Protein AF-A0A2U2RS29-F1 (afdb_monomer)

Solvent-accessible surface area (backbone atoms only — not comparable to full-atom values): 4309 Å² total; per-residue (Å²): 126,98,51,68,89,59,41,55,61,55,46,42,49,51,50,50,54,51,27,45,54,49,20,52,52,51,41,52,54,52,52,53,48,47,64,74,70,49,53,83,87,41,82,73,38,53,55,75,36,72,70,48,34,53,50,53,42,51,54,44,34,51,52,30,48,47,42,40,74,68,64,55,54,59,74,76,97

Foldseek 3Di:
DPQPPNVLVVQLVVLLVVLLVVLVVVLVVVLVVCVVPPDCPDPSCVCNDDPNSVVVSVVSSVVSNCCSVPVCVSVVD

Sequence (77 aa):
MVYGKQAGLANAANLGIMGAAIGIAVYALVFVGLLVIIRKTSPLNVLTKSWASFILYFVIETIALLVVLFGGLLTTV

pLDDT: mean 87.93, std 10.11, range [52.97, 97.81]

Organism: Bifidobacterium longum (NCBI:txid216816)

Radius of gyration: 16.91 Å; Cα contacts (8 Å, |Δi|>4): 48; chains: 1; bounding box: 29×19×56 Å

Mean predicted aligned error: 5.94 Å

Structure (mmCIF, N/CA/C/O backbone):
data_AF-A0A2U2RS29-F1
#
_entry.id   AF-A0A2U2RS29-F1
#
loop_
_atom_site.group_PDB
_atom_site.id
_atom_site.type_symbol
_atom_site.label_atom_id
_atom_site.label_alt_id
_atom_site.label_comp_id
_atom_site.label_asym_id
_atom_site.label_entity_id
_atom_site.label_seq_id
_atom_site.pdbx_PDB_ins_code
_atom_site.Cartn_x
_atom_site.Cartn_y
_atom_site.Cartn_z
_atom_site.occupancy
_atom_site.B_iso_or_equiv
_atom_site.auth_seq_id
_atom_site.auth_comp_id
_atom_site.auth_asym_id
_atom_site.auth_atom_id
_atom_site.pdbx_PDB_model_num
ATOM 1 N N . MET A 1 1 ? 7.808 -2.345 -37.220 1.00 52.97 1 MET A N 1
ATOM 2 C CA . MET A 1 1 ? 7.585 -2.018 -35.794 1.00 52.97 1 MET A CA 1
ATOM 3 C C . MET A 1 1 ? 7.045 -0.595 -35.731 1.00 52.97 1 MET A C 1
ATOM 5 O O . MET A 1 1 ? 7.787 0.321 -36.045 1.00 52.97 1 MET A O 1
ATOM 9 N N . VAL A 1 2 ? 5.753 -0.405 -35.456 1.00 60.66 2 VAL A N 1
ATOM 10 C CA . VAL A 1 2 ? 5.048 0.873 -35.716 1.00 60.66 2 VAL A CA 1
ATOM 11 C C . VAL A 1 2 ? 5.396 1.993 -34.713 1.00 60.66 2 VAL A C 1
ATOM 13 O O . VAL A 1 2 ? 5.177 3.154 -35.028 1.00 60.66 2 VAL A O 1
ATOM 16 N N . TYR A 1 3 ? 6.020 1.692 -33.562 1.00 59.53 3 TYR A N 1
ATOM 17 C CA . TYR A 1 3 ? 6.237 2.686 -32.490 1.00 59.53 3 TYR A CA 1
ATOM 18 C C . TYR A 1 3 ? 7.689 2.983 -32.076 1.00 59.53 3 TYR A C 1
ATOM 20 O O . TYR A 1 3 ? 7.894 3.876 -31.255 1.00 59.53 3 TYR A O 1
ATOM 28 N N . GLY A 1 4 ? 8.698 2.321 -32.659 1.00 71.12 4 GLY A N 1
ATOM 29 C CA . GLY A 1 4 ? 10.125 2.664 -32.482 1.00 71.12 4 GLY A CA 1
ATOM 30 C C . GLY A 1 4 ? 10.526 3.121 -31.060 1.00 71.12 4 GLY A C 1
ATOM 31 O O . GLY A 1 4 ? 10.126 2.517 -30.070 1.00 71.12 4 GLY A O 1
ATOM 32 N N . LYS A 1 5 ? 11.278 4.228 -30.946 1.00 62.94 5 LYS A N 1
ATOM 33 C CA . LYS A 1 5 ? 11.729 4.832 -29.668 1.00 62.94 5 LYS A CA 1
ATOM 34 C C . LYS A 1 5 ? 10.606 5.290 -28.715 1.00 62.94 5 LYS A C 1
ATOM 36 O O . LYS A 1 5 ? 10.882 5.511 -27.541 1.00 62.94 5 LYS A O 1
ATOM 41 N N . GLN A 1 6 ? 9.370 5.456 -29.188 1.00 67.06 6 GLN A N 1
ATOM 42 C CA . GLN A 1 6 ? 8.234 5.932 -28.384 1.00 67.06 6 GLN A CA 1
ATOM 43 C C . GLN A 1 6 ? 7.529 4.807 -27.612 1.00 67.06 6 GLN A C 1
ATOM 45 O O . GLN A 1 6 ? 6.800 5.086 -26.661 1.00 67.06 6 GLN A O 1
ATOM 50 N N . ALA A 1 7 ? 7.789 3.545 -27.972 1.00 76.38 7 ALA A N 1
ATOM 51 C CA . ALA A 1 7 ? 7.209 2.382 -27.306 1.00 76.38 7 ALA A CA 1
ATOM 52 C C . ALA A 1 7 ? 7.598 2.287 -25.820 1.00 76.38 7 ALA A C 1
ATOM 54 O O . ALA A 1 7 ? 6.763 1.913 -25.006 1.00 76.38 7 ALA A O 1
ATOM 55 N N . GLY A 1 8 ? 8.816 2.701 -25.445 1.00 80.31 8 GLY A N 1
ATOM 56 C CA . GLY A 1 8 ? 9.286 2.616 -24.057 1.00 80.31 8 GLY A CA 1
ATOM 57 C C . GLY A 1 8 ? 8.446 3.441 -23.075 1.00 80.31 8 GLY A C 1
ATOM 58 O O . GLY A 1 8 ? 8.113 2.963 -21.995 1.00 80.31 8 GLY A O 1
ATOM 59 N N . LEU A 1 9 ? 8.024 4.651 -23.466 1.00 82.00 9 LEU A N 1
ATOM 60 C CA . LEU A 1 9 ? 7.175 5.496 -22.617 1.00 82.00 9 LEU A CA 1
ATOM 61 C C . LEU A 1 9 ? 5.761 4.916 -22.473 1.00 82.00 9 LEU A C 1
ATOM 63 O O . LEU A 1 9 ? 5.212 4.893 -21.374 1.00 82.00 9 LEU A O 1
ATOM 67 N N . ALA A 1 10 ? 5.180 4.430 -23.573 1.00 8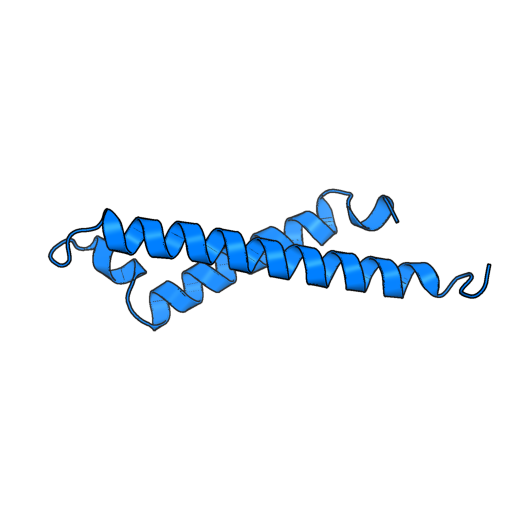5.75 10 ALA A N 1
ATOM 68 C CA . ALA A 1 10 ? 3.851 3.822 -23.563 1.00 85.75 10 ALA A CA 1
ATOM 69 C C . ALA A 1 10 ? 3.827 2.513 -2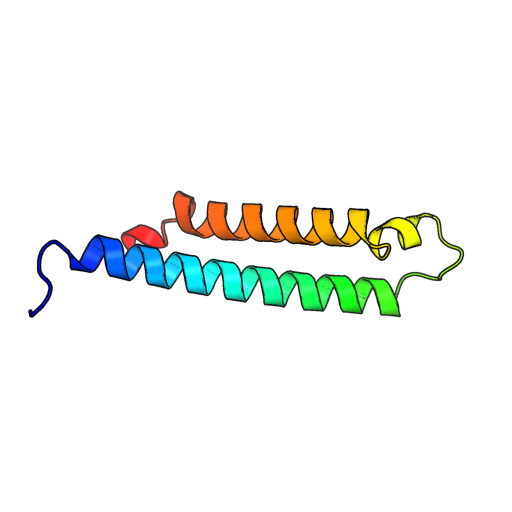2.754 1.00 85.75 10 ALA A C 1
ATOM 71 O O . ALA A 1 10 ? 2.908 2.285 -21.967 1.00 85.75 10 ALA A O 1
ATOM 72 N N . ASN A 1 11 ? 4.864 1.685 -22.888 1.00 86.50 11 ASN A N 1
ATOM 73 C CA . ASN A 1 11 ? 5.001 0.446 -22.132 1.00 86.50 11 ASN A CA 1
ATOM 74 C C . ASN A 1 11 ? 5.198 0.712 -20.632 1.00 86.50 11 ASN A C 1
ATOM 76 O O . ASN A 1 11 ? 4.543 0.076 -19.805 1.00 86.50 11 ASN A O 1
ATOM 80 N N . ALA A 1 12 ? 6.025 1.698 -20.273 1.00 87.38 12 ALA A N 1
ATOM 81 C CA . ALA A 1 12 ? 6.196 2.133 -18.889 1.00 87.38 12 ALA A CA 1
ATOM 82 C C . ALA A 1 12 ? 4.885 2.652 -18.275 1.00 87.38 12 ALA A C 1
ATOM 84 O O . ALA A 1 12 ? 4.556 2.314 -17.139 1.00 87.38 12 ALA A O 1
ATOM 85 N N . ALA A 1 13 ? 4.105 3.429 -19.034 1.00 89.56 13 ALA A N 1
ATOM 86 C CA . ALA A 1 13 ? 2.799 3.911 -18.595 1.00 89.56 13 ALA A CA 1
ATOM 87 C C . ALA A 1 13 ? 1.803 2.759 -18.374 1.00 89.56 13 ALA A C 1
ATOM 89 O O . ALA A 1 13 ? 1.138 2.724 -17.340 1.00 89.56 13 ALA A O 1
ATOM 90 N N . ASN A 1 14 ? 1.743 1.784 -19.288 1.00 91.88 14 ASN A N 1
ATOM 91 C CA . ASN A 1 14 ? 0.896 0.598 -19.130 1.00 91.88 14 ASN A CA 1
ATOM 92 C C . ASN A 1 14 ? 1.263 -0.209 -17.877 1.00 91.88 14 ASN A C 1
ATOM 94 O O . ASN A 1 14 ? 0.375 -0.602 -17.120 1.00 91.88 14 ASN A O 1
ATOM 98 N N . LEU A 1 15 ? 2.559 -0.410 -17.622 1.00 91.19 15 LEU A N 1
ATOM 99 C CA . LEU A 1 15 ? 3.034 -1.065 -16.401 1.00 91.19 15 LEU A CA 1
ATOM 100 C C . LEU A 1 15 ? 2.666 -0.279 -15.140 1.00 91.19 15 LEU A C 1
ATOM 102 O O . LEU A 1 15 ? 2.250 -0.882 -14.154 1.00 91.19 15 LEU A O 1
ATOM 106 N N . GLY A 1 16 ? 2.779 1.051 -15.169 1.00 92.50 16 GLY A N 1
ATOM 107 C CA . GLY A 1 16 ? 2.352 1.912 -14.065 1.00 92.50 16 GLY A CA 1
ATOM 108 C C . GLY A 1 16 ? 0.858 1.775 -13.764 1.00 92.50 16 GLY A C 1
ATOM 109 O O . GLY A 1 16 ? 0.481 1.591 -12.610 1.00 92.50 16 GLY A O 1
ATOM 110 N N . ILE A 1 17 ? 0.012 1.781 -14.801 1.00 94.31 17 ILE A N 1
ATOM 111 C CA . ILE A 1 17 ? -1.443 1.589 -14.670 1.00 94.31 17 ILE A CA 1
ATOM 112 C C . ILE A 1 17 ? -1.760 0.203 -14.098 1.00 94.31 17 ILE A C 1
ATOM 114 O O . ILE A 1 17 ? -2.593 0.083 -13.200 1.00 94.31 17 ILE A O 1
ATOM 118 N N . MET A 1 18 ? -1.089 -0.846 -14.579 1.00 93.56 18 MET A N 1
ATOM 119 C CA . MET A 1 18 ? -1.252 -2.195 -14.034 1.00 93.56 18 MET A CA 1
ATOM 120 C C . MET A 1 18 ? -0.798 -2.289 -12.575 1.00 93.56 18 MET A C 1
ATOM 122 O O . MET A 1 18 ? -1.487 -2.905 -11.766 1.00 93.56 18 MET A O 1
ATOM 126 N N . GLY A 1 19 ? 0.330 -1.665 -12.227 1.00 94.19 19 GLY A N 1
ATOM 127 C CA . GLY A 1 19 ? 0.822 -1.595 -10.853 1.00 94.19 19 GLY A CA 1
ATOM 128 C C . GLY A 1 19 ? -0.184 -0.932 -9.917 1.00 94.19 19 GLY A C 1
ATOM 129 O O . GLY A 1 19 ? -0.490 -1.491 -8.867 1.00 94.19 19 GLY A O 1
ATOM 130 N N . ALA A 1 20 ? -0.766 0.191 -10.341 1.00 96.06 20 ALA A N 1
ATOM 131 C CA . ALA A 1 20 ? -1.832 0.867 -9.602 1.00 96.06 20 ALA A CA 1
ATOM 132 C C . ALA A 1 20 ? -3.099 -0.003 -9.481 1.00 96.06 20 ALA A C 1
ATOM 134 O O . ALA A 1 20 ? -3.704 -0.110 -8.419 1.00 96.06 20 ALA A O 1
ATOM 135 N N . ALA A 1 21 ? -3.500 -0.711 -10.543 1.00 97.12 21 ALA A N 1
ATOM 136 C CA . ALA A 1 21 ? -4.638 -1.632 -10.470 1.00 97.12 2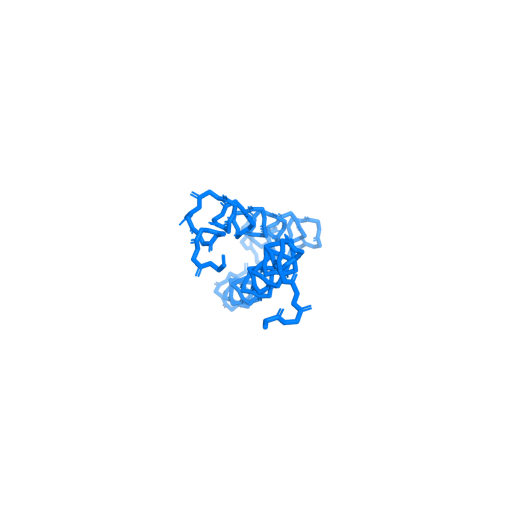1 ALA A CA 1
ATOM 137 C C . ALA A 1 21 ? -4.406 -2.767 -9.452 1.00 97.12 21 ALA A C 1
ATOM 139 O O . ALA A 1 21 ? -5.321 -3.149 -8.717 1.00 97.12 21 ALA A O 1
ATOM 140 N N . ILE A 1 22 ? -3.175 -3.281 -9.374 1.00 96.31 22 ILE A N 1
ATOM 141 C CA . ILE A 1 22 ? -2.778 -4.282 -8.378 1.00 96.31 22 ILE A CA 1
ATOM 142 C C . ILE A 1 22 ? -2.792 -3.678 -6.969 1.00 96.31 22 ILE A C 1
ATOM 144 O O . ILE A 1 22 ? -3.318 -4.311 -6.054 1.00 96.31 22 ILE A O 1
ATOM 148 N N . GLY A 1 23 ? -2.263 -2.468 -6.778 1.00 97.06 23 GLY A N 1
ATOM 149 C CA . GLY A 1 23 ? -2.275 -1.793 -5.479 1.00 97.06 23 GLY A CA 1
ATOM 150 C C . GLY A 1 23 ? -3.696 -1.550 -4.960 1.00 97.06 23 GLY A C 1
ATOM 151 O O . GLY A 1 23 ? -3.994 -1.889 -3.810 1.00 97.06 23 GLY A O 1
ATOM 152 N N . ILE A 1 24 ? -4.619 -1.125 -5.830 1.00 97.19 24 ILE A N 1
ATOM 153 C CA . ILE A 1 24 ? -6.057 -1.041 -5.527 1.00 97.19 24 ILE A CA 1
ATOM 154 C C . ILE A 1 24 ? -6.616 -2.402 -5.084 1.00 97.19 24 ILE A C 1
ATOM 156 O O . ILE A 1 24 ? -7.327 -2.477 -4.078 1.00 97.19 24 ILE A O 1
ATOM 160 N N . ALA A 1 25 ? -6.300 -3.486 -5.800 1.00 97.81 25 ALA A N 1
ATOM 161 C CA . ALA A 1 25 ? -6.783 -4.825 -5.460 1.00 97.81 25 ALA A CA 1
ATOM 162 C C . ALA A 1 25 ? -6.254 -5.307 -4.096 1.00 97.81 25 ALA A C 1
ATOM 164 O O . ALA A 1 25 ? -7.018 -5.831 -3.282 1.00 97.81 25 ALA A O 1
ATOM 165 N N . VAL A 1 26 ? -4.968 -5.081 -3.813 1.00 97.81 26 VAL A N 1
ATOM 166 C CA . VAL A 1 26 ? -4.351 -5.398 -2.516 1.00 97.81 26 VAL A CA 1
ATOM 167 C C . VAL A 1 26 ? -5.010 -4.595 -1.399 1.00 97.81 26 VAL A C 1
ATOM 169 O O . VAL A 1 26 ? -5.390 -5.170 -0.377 1.00 97.81 26 VAL A O 1
ATOM 172 N N . TYR A 1 27 ? -5.209 -3.290 -1.595 1.00 97.00 27 TYR A N 1
ATOM 173 C CA . TYR A 1 27 ? -5.911 -2.453 -0.626 1.00 97.00 27 TYR A CA 1
ATOM 174 C C . TYR A 1 27 ? -7.330 -2.960 -0.365 1.00 97.00 27 TYR A C 1
ATOM 176 O O . TYR A 1 27 ? -7.719 -3.067 0.795 1.00 97.00 27 TYR A O 1
ATOM 184 N N . ALA A 1 28 ? -8.088 -3.324 -1.402 1.00 96.56 28 ALA A N 1
ATOM 185 C CA . ALA A 1 28 ? -9.442 -3.845 -1.237 1.00 96.56 28 ALA A CA 1
ATOM 186 C C . ALA A 1 28 ? -9.463 -5.120 -0.378 1.00 96.56 28 ALA A C 1
ATOM 188 O O . ALA A 1 28 ? -10.266 -5.220 0.550 1.00 96.56 28 ALA A O 1
ATOM 189 N N . LEU A 1 29 ? -8.548 -6.062 -0.629 1.00 97.62 29 LEU A N 1
ATOM 190 C CA . LEU A 1 29 ? -8.427 -7.287 0.167 1.00 97.62 29 LEU A CA 1
ATOM 191 C C . LEU A 1 29 ? -8.057 -6.993 1.623 1.00 97.62 29 LEU A C 1
ATOM 193 O O . LEU A 1 29 ? 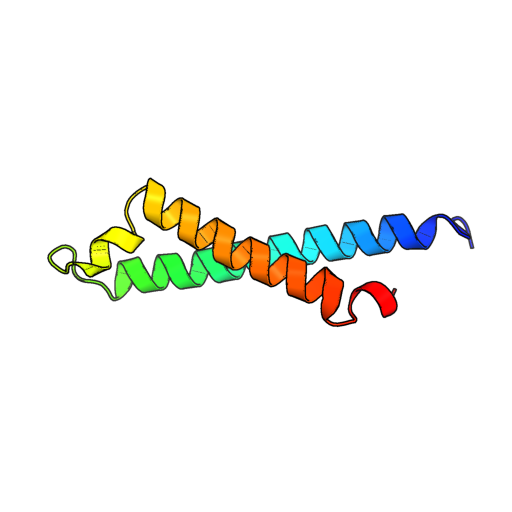-8.695 -7.518 2.538 1.00 97.62 29 LEU A O 1
ATOM 197 N N . VAL A 1 30 ? -7.065 -6.128 1.846 1.00 95.31 30 VAL A N 1
ATOM 198 C CA . VAL A 1 30 ? -6.653 -5.713 3.193 1.00 95.31 30 VAL A CA 1
ATOM 199 C C . VAL A 1 30 ? -7.813 -5.029 3.910 1.00 95.31 30 VAL A C 1
ATOM 201 O O . VAL A 1 30 ? -8.134 -5.391 5.038 1.00 95.31 30 VAL A O 1
ATOM 204 N N . PHE A 1 31 ? -8.483 -4.082 3.260 1.00 94.69 31 PHE A N 1
ATOM 205 C CA . PHE A 1 31 ? -9.581 -3.320 3.841 1.00 94.69 31 PHE A CA 1
ATOM 206 C C . PHE A 1 31 ? -10.770 -4.210 4.213 1.00 94.69 31 PHE A C 1
ATOM 208 O O . PHE A 1 31 ? -11.274 -4.125 5.334 1.00 94.69 31 PHE A O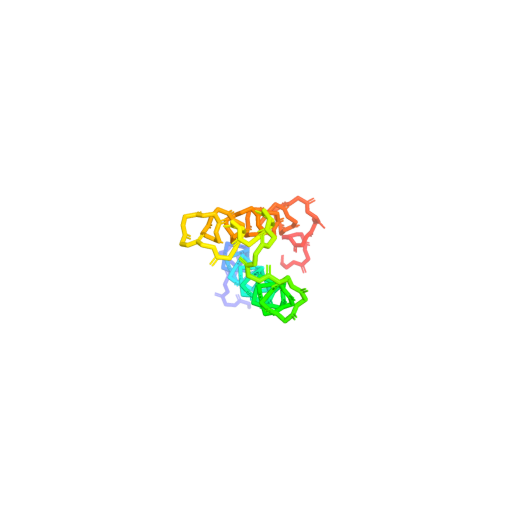 1
ATOM 215 N N . VAL A 1 32 ? -11.182 -5.116 3.321 1.00 95.50 32 VAL A N 1
ATOM 216 C CA . VAL A 1 32 ? -12.230 -6.102 3.623 1.00 95.50 32 VAL A CA 1
ATOM 217 C C . VAL A 1 32 ? -11.797 -7.011 4.776 1.00 95.50 32 VAL A C 1
ATOM 219 O O . VAL A 1 32 ? -12.577 -7.230 5.702 1.00 95.50 32 VAL A O 1
ATOM 222 N N . GLY A 1 33 ? -10.544 -7.475 4.786 1.00 94.88 33 GLY A N 1
ATOM 223 C CA . GLY A 1 33 ? -9.989 -8.253 5.895 1.00 94.88 33 GLY A CA 1
ATOM 224 C C . GLY A 1 33 ? -10.057 -7.510 7.232 1.00 94.88 33 GLY A C 1
ATOM 225 O O . GLY A 1 33 ? -10.503 -8.075 8.231 1.00 94.88 33 GLY A O 1
ATOM 226 N N . LEU A 1 34 ? -9.704 -6.221 7.251 1.00 93.44 34 LEU A N 1
ATOM 227 C CA . LEU A 1 34 ? -9.817 -5.369 8.438 1.00 93.44 34 LEU A CA 1
ATOM 228 C C . LEU A 1 34 ? -11.273 -5.252 8.906 1.00 93.44 34 LEU A C 1
ATOM 230 O O . LEU A 1 34 ? -11.527 -5.345 10.104 1.00 93.44 34 LEU A O 1
ATOM 234 N N . LEU A 1 35 ? -12.234 -5.094 7.990 1.00 92.50 35 LEU A N 1
ATOM 235 C CA . LEU A 1 35 ? -13.658 -5.016 8.337 1.00 92.50 35 LEU A CA 1
ATOM 236 C C . LEU A 1 35 ? -14.201 -6.312 8.951 1.00 92.50 35 LEU A C 1
ATOM 238 O O . LEU A 1 35 ? -15.047 -6.241 9.841 1.00 92.50 35 LEU A O 1
ATOM 242 N N . VAL A 1 36 ? -13.730 -7.469 8.480 1.00 94.62 36 VAL A N 1
ATOM 243 C CA . VAL A 1 36 ? -14.168 -8.785 8.969 1.00 94.62 36 VAL A CA 1
ATOM 244 C C . VAL A 1 36 ? -13.510 -9.134 10.306 1.00 94.62 36 VAL A C 1
ATOM 246 O O . VAL A 1 36 ? -14.172 -9.645 11.206 1.00 94.62 36 VAL A O 1
ATOM 249 N N . ILE A 1 37 ? -12.211 -8.860 10.451 1.00 94.88 37 ILE A N 1
ATOM 250 C CA . ILE A 1 37 ? -11.410 -9.323 11.593 1.00 94.88 37 ILE A CA 1
ATOM 251 C C . ILE A 1 37 ? -11.480 -8.342 12.775 1.00 94.88 37 ILE A C 1
ATOM 253 O O . ILE A 1 37 ? -11.510 -8.763 13.935 1.00 94.88 37 ILE A O 1
ATOM 257 N N . ILE A 1 38 ? -11.503 -7.028 12.523 1.00 90.19 38 ILE A N 1
ATOM 258 C CA . ILE A 1 38 ? -11.397 -6.023 13.587 1.00 90.19 38 ILE A CA 1
ATOM 259 C C . ILE A 1 38 ? -12.768 -5.710 14.183 1.00 90.19 38 ILE A C 1
ATOM 261 O O . ILE A 1 38 ? -13.647 -5.119 13.555 1.00 90.19 38 ILE A O 1
ATOM 265 N N . ARG A 1 39 ? -12.914 -6.009 15.477 1.00 89.31 39 ARG A N 1
ATOM 266 C CA . ARG A 1 39 ? -14.073 -5.585 16.273 1.00 89.31 39 ARG A CA 1
ATOM 267 C C . ARG A 1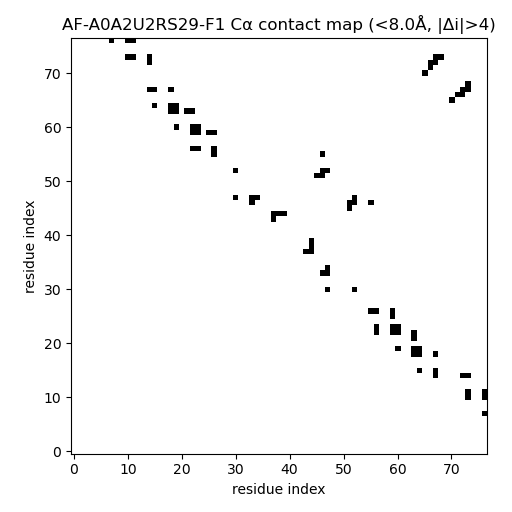 39 ? -14.179 -4.059 16.324 1.00 89.31 39 ARG A C 1
ATOM 269 O O . ARG A 1 39 ? -13.199 -3.371 16.594 1.00 89.31 39 ARG A O 1
ATOM 276 N N . LYS A 1 40 ? -15.395 -3.523 16.174 1.00 82.50 40 LYS A N 1
ATOM 277 C CA . LYS A 1 40 ? -15.658 -2.068 16.147 1.00 82.50 40 LYS A CA 1
ATOM 278 C C . LYS A 1 40 ? -15.264 -1.315 17.425 1.00 82.50 40 LYS A C 1
ATOM 280 O O . LYS A 1 40 ? -15.027 -0.111 17.363 1.00 82.50 40 LYS A O 1
ATOM 285 N N . THR A 1 41 ? -15.164 -2.015 18.550 1.00 87.94 41 THR A N 1
ATOM 286 C CA . THR A 1 41 ? -14.721 -1.478 19.845 1.00 87.94 41 THR A CA 1
ATOM 287 C C . THR A 1 41 ? -13.198 -1.447 20.007 1.00 87.94 41 THR A C 1
ATOM 289 O O . THR A 1 41 ? -12.704 -0.858 20.962 1.00 87.94 41 THR A O 1
ATOM 292 N N . SER A 1 42 ? -12.442 -2.062 19.090 1.00 89.12 42 SER A N 1
ATOM 293 C CA . SER A 1 42 ? -10.977 -2.081 19.123 1.00 89.12 42 SER A CA 1
ATOM 294 C C . SER A 1 42 ? -10.390 -0.731 18.692 1.00 89.12 42 SER A C 1
ATOM 296 O O . SER A 1 42 ? -10.895 -0.136 17.733 1.00 89.12 42 SER A O 1
ATOM 298 N N . PRO A 1 43 ? -9.277 -0.270 19.299 1.00 86.06 43 PRO A N 1
ATOM 299 C CA . PRO A 1 43 ? -8.549 0.910 18.823 1.00 86.06 43 PRO A CA 1
ATOM 300 C C . PRO A 1 43 ? -8.092 0.775 17.360 1.00 86.06 43 PRO A C 1
ATOM 302 O O . PRO A 1 43 ? -8.012 1.773 16.648 1.00 86.06 43 PRO A O 1
ATOM 305 N N . LEU A 1 44 ? -7.889 -0.454 16.865 1.00 86.00 44 LEU A N 1
ATOM 306 C CA . LEU A 1 44 ? -7.509 -0.720 15.471 1.00 86.00 44 LEU A CA 1
ATOM 307 C C . LEU A 1 44 ? -8.623 -0.404 14.457 1.00 86.00 44 LEU A C 1
ATOM 309 O O . LEU A 1 44 ? -8.348 -0.269 13.267 1.00 86.00 44 LEU A O 1
ATOM 313 N N . ASN A 1 45 ? -9.869 -0.208 14.906 1.00 88.56 45 ASN A N 1
ATOM 314 C CA . ASN A 1 45 ? -10.980 0.221 14.049 1.00 88.56 45 ASN A CA 1
ATOM 315 C C . ASN A 1 45 ? -10.713 1.595 13.400 1.00 88.56 45 ASN A C 1
ATOM 317 O O . ASN A 1 45 ? -11.346 1.930 12.398 1.00 88.56 45 ASN A O 1
ATOM 321 N N . VAL A 1 46 ? -9.754 2.375 13.927 1.00 88.75 46 VAL A N 1
ATOM 322 C CA . VAL A 1 46 ? -9.289 3.624 13.307 1.00 88.75 46 VAL A CA 1
ATOM 323 C C . VAL A 1 46 ? -8.846 3.419 11.860 1.00 88.75 46 VAL A C 1
ATOM 325 O O . VAL A 1 46 ? -9.174 4.258 11.032 1.00 88.75 46 VAL A O 1
ATOM 328 N N . LEU A 1 47 ? -8.218 2.284 11.528 1.00 85.62 47 LEU A N 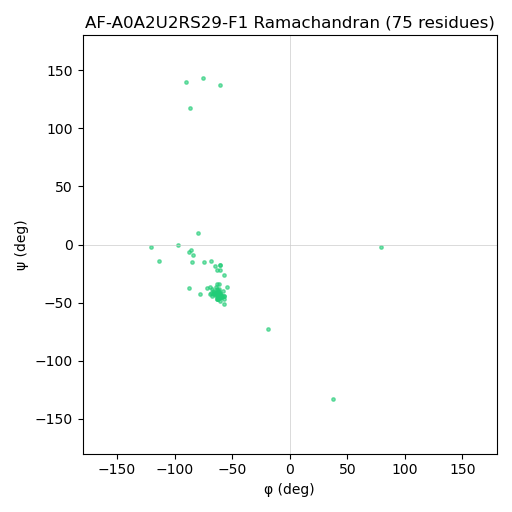1
ATOM 329 C CA . LEU A 1 47 ? -7.735 1.977 10.174 1.00 85.62 47 LEU A CA 1
ATOM 330 C C . LEU A 1 47 ? -8.867 1.844 9.147 1.00 85.62 47 LEU A C 1
ATOM 332 O O . LEU A 1 47 ? -8.627 1.967 7.953 1.00 85.62 47 LEU A O 1
ATOM 336 N N . THR A 1 48 ? -10.103 1.633 9.605 1.00 86.44 48 THR A N 1
ATOM 337 C CA . THR A 1 48 ? -11.287 1.544 8.737 1.00 86.44 48 THR A CA 1
ATOM 338 C C . THR A 1 48 ? -12.061 2.864 8.636 1.00 86.44 48 THR A C 1
ATOM 340 O O . THR A 1 48 ? -13.075 2.938 7.944 1.00 86.44 48 THR A O 1
ATOM 343 N N . LYS A 1 49 ? -11.612 3.923 9.329 1.00 86.50 49 LYS A N 1
ATOM 344 C CA . LYS A 1 49 ? -12.241 5.252 9.298 1.00 86.50 49 LYS A CA 1
ATOM 345 C C . LYS A 1 49 ? -11.637 6.114 8.186 1.00 86.50 49 LYS A C 1
ATOM 347 O O . LYS A 1 49 ? -10.423 6.133 8.009 1.00 86.50 49 LYS A O 1
ATOM 352 N N . SER A 1 50 ? -12.508 6.870 7.508 1.00 79.50 50 SER A N 1
ATOM 353 C CA . SER A 1 50 ? -12.267 7.709 6.316 1.00 79.50 50 SER A CA 1
ATOM 354 C C . SER A 1 50 ? -10.800 8.097 6.047 1.00 79.50 50 SER A C 1
ATOM 356 O O . SER A 1 50 ? -10.170 7.519 5.166 1.00 79.50 50 SER A O 1
ATOM 358 N N . TRP A 1 51 ? -10.215 9.005 6.837 1.00 88.38 51 TRP A N 1
ATOM 359 C CA . TRP A 1 51 ? -8.862 9.523 6.587 1.00 88.38 51 TRP A CA 1
ATOM 360 C C . TRP A 1 51 ? -7.742 8.489 6.760 1.00 88.38 51 TRP A C 1
ATOM 362 O O . TRP A 1 51 ? -6.799 8.475 5.977 1.00 88.38 51 TRP A O 1
ATOM 372 N N . ALA A 1 52 ? -7.839 7.600 7.750 1.00 89.19 52 ALA A N 1
ATOM 373 C CA . ALA A 1 52 ? -6.825 6.569 7.969 1.00 89.19 52 ALA A CA 1
ATOM 374 C C . ALA A 1 52 ? -6.880 5.488 6.882 1.00 89.19 52 ALA A C 1
ATOM 376 O O . ALA A 1 52 ? -5.840 5.037 6.412 1.00 89.19 52 ALA A O 1
ATOM 377 N N . SER A 1 53 ? -8.087 5.130 6.439 1.00 90.56 53 SER A N 1
ATOM 378 C CA . SER A 1 53 ? -8.292 4.207 5.320 1.00 90.56 53 SER A CA 1
ATOM 379 C C . SER A 1 53 ? -7.728 4.775 4.015 1.00 90.56 53 SER A C 1
ATOM 381 O O . SER A 1 53 ? -7.097 4.064 3.240 1.00 90.56 53 SER A O 1
ATOM 383 N N . PHE A 1 54 ? -7.902 6.080 3.799 1.00 91.88 54 PHE A N 1
ATOM 384 C CA . PHE A 1 54 ?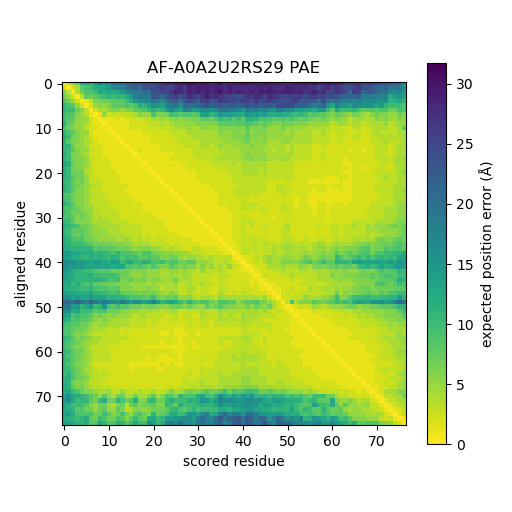 -7.358 6.778 2.639 1.00 91.88 54 PHE A CA 1
ATOM 385 C C . PHE A 1 54 ? -5.823 6.836 2.654 1.00 91.88 54 PHE A C 1
ATOM 387 O O . PHE A 1 54 ? -5.183 6.605 1.631 1.00 91.88 54 PHE A O 1
ATOM 394 N N . ILE A 1 55 ? -5.215 7.067 3.823 1.00 94.00 55 ILE A N 1
ATOM 395 C CA . ILE A 1 55 ? -3.754 7.004 3.986 1.00 94.00 55 ILE A CA 1
ATOM 396 C C . ILE A 1 55 ? -3.243 5.576 3.761 1.00 94.00 55 ILE A C 1
ATOM 398 O O . ILE A 1 55 ? -2.243 5.394 3.072 1.00 94.00 55 ILE A O 1
ATOM 402 N N . LEU A 1 56 ? -3.933 4.560 4.291 1.00 93.50 56 LEU A N 1
ATOM 403 C CA . LEU A 1 56 ? -3.581 3.153 4.078 1.00 93.50 56 LEU A CA 1
ATOM 404 C C . LEU A 1 56 ? -3.558 2.797 2.585 1.00 93.50 56 LEU A C 1
ATOM 406 O O . LEU A 1 56 ? -2.611 2.161 2.127 1.00 93.50 56 LEU A O 1
ATOM 410 N N . TYR A 1 57 ? -4.560 3.250 1.829 1.00 95.00 57 TYR A N 1
ATOM 411 C CA . TYR A 1 57 ? -4.587 3.115 0.374 1.00 95.00 57 TYR A CA 1
ATOM 412 C C . TYR A 1 57 ? -3.355 3.754 -0.280 1.00 95.00 57 TYR A C 1
ATOM 414 O O . TYR A 1 57 ? -2.649 3.087 -1.031 1.00 95.00 57 TYR A O 1
ATOM 422 N N . PHE A 1 58 ? -3.043 5.010 0.051 1.00 95.56 58 PHE A N 1
ATOM 423 C CA . PHE A 1 58 ? -1.894 5.702 -0.538 1.00 95.56 58 PHE A CA 1
ATOM 424 C C . PHE A 1 58 ? -0.547 5.067 -0.206 1.00 95.56 58 PHE A C 1
ATOM 426 O O . PHE A 1 58 ? 0.352 5.088 -1.044 1.00 95.56 58 PHE A O 1
ATOM 433 N N . VAL A 1 59 ? -0.391 4.501 0.992 1.00 97.06 59 VAL A N 1
ATOM 434 C CA . VAL A 1 59 ? 0.823 3.761 1.358 1.00 97.06 59 VAL A CA 1
ATOM 435 C C . VAL A 1 59 ? 0.978 2.531 0.465 1.00 97.06 59 VAL A C 1
ATOM 437 O O . VAL A 1 59 ? 2.057 2.318 -0.085 1.00 97.06 59 VAL A O 1
ATOM 440 N N . ILE A 1 60 ? -0.094 1.758 0.270 1.00 96.94 60 ILE A N 1
ATOM 441 C CA . ILE A 1 60 ? -0.081 0.577 -0.606 1.00 96.94 60 ILE A CA 1
ATOM 442 C C . ILE A 1 60 ? 0.212 0.980 -2.055 1.00 96.94 60 ILE A C 1
ATOM 444 O O . ILE A 1 60 ? 1.084 0.383 -2.680 1.00 96.94 60 ILE A O 1
ATOM 448 N N . GLU A 1 61 ? -0.446 2.023 -2.561 1.00 96.81 61 GLU A N 1
ATOM 449 C CA . GLU A 1 61 ? -0.204 2.543 -3.912 1.00 96.81 61 GLU A CA 1
ATOM 450 C C . GLU A 1 61 ? 1.231 3.021 -4.105 1.00 96.81 61 GLU A C 1
ATOM 452 O O . GLU A 1 61 ? 1.882 2.680 -5.089 1.00 96.81 61 GLU A O 1
ATOM 457 N N . THR A 1 62 ? 1.764 3.769 -3.140 1.00 96.94 62 THR A N 1
ATOM 458 C CA . THR A 1 62 ? 3.147 4.247 -3.201 1.00 96.94 62 THR A CA 1
ATOM 459 C C . THR A 1 62 ? 4.107 3.065 -3.275 1.00 96.94 62 THR A C 1
ATOM 461 O O . THR A 1 62 ? 5.008 3.065 -4.106 1.00 96.94 62 THR A O 1
ATOM 464 N N . ILE A 1 63 ? 3.893 2.023 -2.466 1.00 96.38 63 ILE A N 1
ATOM 465 C CA . ILE A 1 63 ? 4.708 0.804 -2.515 1.00 96.38 63 ILE A CA 1
ATOM 466 C C . ILE A 1 63 ? 4.572 0.114 -3.878 1.00 96.38 63 ILE A C 1
ATOM 468 O O . ILE A 1 63 ? 5.588 -0.250 -4.466 1.00 96.38 63 ILE A O 1
ATOM 472 N N . ALA A 1 64 ? 3.357 -0.034 -4.410 1.00 95.38 64 ALA A N 1
ATOM 473 C CA . ALA A 1 64 ? 3.125 -0.663 -5.710 1.00 95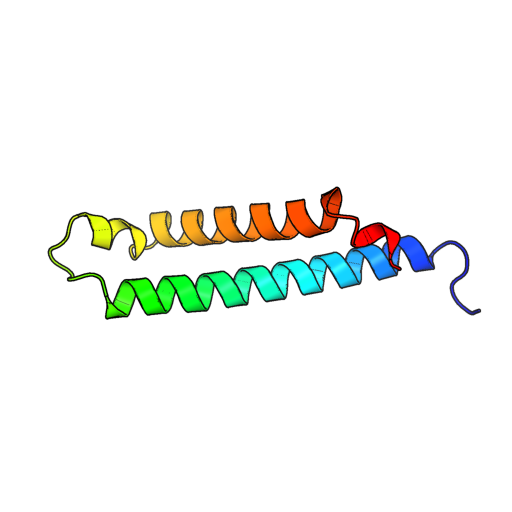.38 64 ALA A CA 1
ATOM 474 C C . ALA A 1 64 ? 3.858 0.079 -6.842 1.00 95.38 64 ALA A C 1
ATOM 476 O O . ALA A 1 64 ? 4.556 -0.541 -7.647 1.00 95.38 64 ALA A O 1
ATOM 477 N N . LEU A 1 65 ? 3.783 1.410 -6.860 1.00 93.94 65 LEU A N 1
ATOM 478 C CA . LEU A 1 65 ? 4.476 2.237 -7.847 1.00 93.94 65 LEU A CA 1
ATOM 479 C C . LEU A 1 65 ? 5.998 2.219 -7.662 1.00 93.94 65 LEU A C 1
ATOM 481 O O . LEU A 1 65 ? 6.723 2.178 -8.654 1.00 93.94 65 LEU A O 1
ATOM 485 N N . LEU A 1 66 ? 6.499 2.185 -6.422 1.00 94.38 66 LEU A N 1
ATOM 486 C CA . LEU A 1 66 ? 7.930 2.007 -6.147 1.00 94.38 66 LEU A CA 1
ATOM 487 C C . LEU A 1 66 ? 8.433 0.645 -6.639 1.00 94.38 66 LEU A C 1
ATOM 489 O O . LEU A 1 66 ? 9.532 0.567 -7.181 1.00 94.38 66 LEU A O 1
ATOM 493 N N . VAL A 1 67 ? 7.634 -0.417 -6.509 1.00 93.19 67 VAL A N 1
ATOM 494 C CA . VAL A 1 67 ? 7.965 -1.742 -7.053 1.00 93.19 67 VAL A CA 1
ATOM 495 C C . VAL A 1 67 ? 8.005 -1.713 -8.579 1.00 93.19 67 VAL A C 1
ATOM 497 O O . VAL A 1 67 ? 8.928 -2.272 -9.164 1.00 93.19 67 VAL A O 1
ATOM 500 N N . VAL A 1 68 ? 7.071 -1.032 -9.245 1.00 91.56 68 VAL A N 1
ATOM 501 C CA . VAL A 1 68 ? 7.139 -0.862 -10.707 1.00 91.56 68 VAL A CA 1
ATOM 502 C C . VAL A 1 68 ? 8.389 -0.077 -11.107 1.00 91.56 68 VAL A C 1
ATOM 504 O O . VAL A 1 68 ? 9.121 -0.505 -11.999 1.00 91.56 68 VAL A O 1
ATOM 507 N N . LEU A 1 69 ? 8.662 1.036 -10.423 1.00 89.94 69 LEU A N 1
ATOM 508 C CA . LEU A 1 69 ? 9.756 1.949 -10.747 1.00 89.94 69 LEU A CA 1
ATOM 509 C C . LEU A 1 69 ? 11.143 1.341 -10.492 1.00 89.94 69 LEU A C 1
ATOM 511 O O . LEU A 1 69 ? 12.046 1.521 -11.306 1.00 89.94 69 LEU A O 1
ATOM 515 N N . PHE A 1 70 ? 11.315 0.621 -9.382 1.00 89.06 70 PHE A N 1
ATOM 516 C CA . PHE A 1 70 ? 12.621 0.142 -8.913 1.00 89.06 70 PHE A CA 1
ATOM 517 C C . PHE A 1 70 ? 12.788 -1.380 -8.942 1.00 89.06 70 PHE A C 1
ATOM 519 O O . PHE A 1 70 ? 13.911 -1.868 -8.864 1.00 89.06 70 PHE A O 1
ATOM 526 N N . GLY A 1 71 ? 11.712 -2.152 -9.093 1.00 83.81 71 GLY A N 1
ATOM 527 C CA . GLY A 1 71 ? 11.746 -3.620 -9.105 1.00 83.81 71 GLY A CA 1
ATOM 528 C C . GLY A 1 71 ? 12.187 -4.241 -10.433 1.00 83.81 71 GLY A C 1
ATOM 529 O O . GLY A 1 71 ? 12.034 -5.443 -10.618 1.00 83.81 71 GLY A O 1
ATOM 530 N N . GLY A 1 72 ? 12.684 -3.440 -11.382 1.00 76.62 72 GLY A N 1
ATOM 531 C CA . GLY A 1 72 ? 13.130 -3.905 -12.700 1.00 76.62 72 GLY A CA 1
ATOM 532 C C . GLY A 1 72 ? 12.003 -4.160 -13.705 1.00 76.62 72 GLY A C 1
ATOM 533 O O . GLY A 1 72 ? 12.290 -4.441 -14.866 1.00 76.62 72 GLY A O 1
ATOM 534 N N . LEU A 1 73 ? 10.733 -3.993 -13.319 1.00 77.69 73 LEU A N 1
ATOM 535 C CA . LEU A 1 73 ? 9.575 -4.209 -14.197 1.00 77.69 73 LEU A CA 1
ATOM 536 C C . LEU A 1 73 ? 9.627 -3.325 -15.449 1.00 77.69 73 LEU A C 1
ATOM 538 O O . LEU A 1 73 ? 9.379 -3.806 -16.550 1.00 77.69 73 LEU A O 1
ATOM 542 N N . LEU A 1 74 ? 10.052 -2.067 -15.316 1.00 77.62 74 LEU A N 1
ATOM 543 C CA . LEU A 1 74 ? 10.216 -1.159 -16.457 1.00 77.62 74 LEU A CA 1
ATOM 544 C C . LEU A 1 74 ? 11.268 -1.615 -17.479 1.00 77.62 74 LEU A C 1
ATOM 546 O O . LEU A 1 74 ? 11.207 -1.196 -18.627 1.00 77.62 74 LEU A O 1
ATOM 550 N N . THR A 1 75 ? 12.222 -2.463 -17.083 1.00 75.50 75 THR A N 1
ATOM 551 C CA . THR A 1 75 ? 13.249 -3.002 -17.993 1.00 75.50 75 THR A CA 1
ATOM 552 C C . THR A 1 75 ? 12.801 -4.255 -18.746 1.00 75.50 75 THR A C 1
ATOM 554 O O . THR A 1 75 ? 13.534 -4.747 -19.598 1.00 75.50 75 THR A O 1
ATOM 557 N N . THR A 1 76 ? 11.607 -4.777 -18.440 1.00 71.06 76 THR A N 1
ATOM 558 C CA . THR A 1 76 ? 11.054 -5.985 -19.079 1.00 71.06 76 THR A CA 1
ATOM 559 C C . THR A 1 76 ? 10.276 -5.706 -20.369 1.00 71.06 76 THR A C 1
ATOM 561 O O . THR A 1 76 ? 9.872 -6.656 -21.040 1.00 71.06 76 THR A O 1
ATOM 564 N N . VAL A 1 77 ? 10.057 -4.431 -20.715 1.00 66.12 77 VAL A N 1
ATOM 565 C CA . VAL A 1 77 ? 9.173 -3.981 -21.805 1.00 66.12 77 VAL A CA 1
ATOM 566 C C . VAL A 1 77 ? 9.842 -3.053 -22.807 1.00 66.12 77 VAL A C 1
ATOM 568 O O . VAL A 1 77 ? 10.852 -2.406 -22.461 1.00 66.12 77 VAL A O 1
#

Secondary structure (DSSP, 8-state):
--SGGGHHHHHHHHHHHHHHHHHHHHHHHHHHHHHHHS-TTSGGGGGGSHHHHHHHHHHHHHHHHHHHHHSSGGGG-